Protein AF-A0A9P0LYR8-F1 (afdb_monomer_lite)

Secondary structure (DSSP, 8-state):
---HHHHHHHHHHHHTT-TT-HHHHHHHHHHHHHHHHHHHHHHHHHHHHHHHHHHHHHHHHHHHHTT-BGGGGGSS--TT-TT----GGGEEEEEE-TTS-EEEE-TTSBHHHHHTSTT---BTTB---EEEETT-HHHHHHHHHHH-

Foldseek 3Di:
DDCLVVLLVVLVVVCVVVVPPPVSVVSNVVSVVVVVVVVVVVVVVVVVVVVVVVVVVVVVVVLVVVQDALQVVLPDDDPVPPVSQSHLVQKWKWDAFPVRAIDIDRSRHTPVVVCPDPRQDADPVHGDMDMDGPPDPVVVVVVVVNVD

Radius of gyration: 30.28 Å; chains: 1; bounding box: 64×34×75 Å

Structure (mmCIF, N/CA/C/O backbone):
data_AF-A0A9P0LYR8-F1
#
_entry.id   AF-A0A9P0LYR8-F1
#
loop_
_atom_site.group_PDB
_atom_site.id
_atom_site.type_symbol
_atom_site.label_atom_id
_atom_site.label_alt_id
_atom_site.label_comp_id
_atom_site.label_asym_id
_atom_site.label_entity_id
_atom_site.label_seq_id
_atom_site.pdbx_PDB_ins_code
_atom_site.Cartn_x
_atom_site.Cartn_y
_atom_site.Cartn_z
_atom_site.occupancy
_atom_site.B_iso_or_equiv
_atom_site.auth_seq_id
_atom_site.auth_comp_id
_atom_site.auth_asym_id
_atom_site.auth_atom_id
_atom_site.pdbx_PDB_model_num
ATOM 1 N N . MET A 1 1 ? -14.635 -6.784 35.525 1.00 53.19 1 MET A N 1
ATOM 2 C CA . MET A 1 1 ? -15.690 -5.968 34.877 1.00 53.19 1 MET A CA 1
ATOM 3 C C . MET A 1 1 ? -16.536 -5.334 35.977 1.00 53.19 1 MET A C 1
ATOM 5 O O . MET A 1 1 ? -16.960 -6.064 36.866 1.00 53.19 1 MET A O 1
ATOM 9 N N . LYS A 1 2 ? -16.711 -4.006 36.004 1.00 70.62 2 LYS A N 1
ATOM 10 C CA . LYS A 1 2 ? -17.493 -3.344 37.065 1.0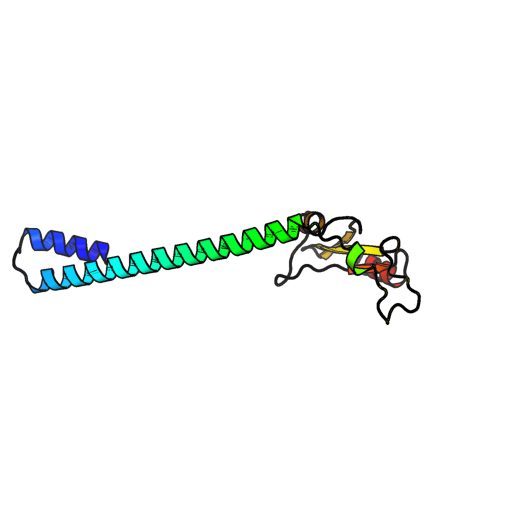0 70.62 2 LYS A CA 1
ATOM 11 C C . LYS A 1 2 ? -18.987 -3.437 36.721 1.00 70.62 2 LYS A C 1
ATOM 13 O O . LYS A 1 2 ? -19.383 -2.986 35.655 1.00 70.62 2 LYS A O 1
ATOM 18 N N . GLN A 1 3 ? -19.803 -4.052 37.579 1.00 79.69 3 GLN A N 1
ATOM 19 C CA . GLN A 1 3 ? -21.202 -4.409 37.274 1.00 79.69 3 GLN A CA 1
ATOM 20 C C . GLN A 1 3 ? -22.196 -3.467 37.969 1.00 79.69 3 GLN A C 1
ATOM 22 O O . GLN A 1 3 ? -23.014 -3.897 38.779 1.00 79.69 3 GLN A O 1
ATOM 27 N N . TYR A 1 4 ? -22.116 -2.169 37.662 1.00 85.94 4 TYR A N 1
ATOM 28 C CA . TYR A 1 4 ? -22.941 -1.145 38.316 1.00 85.94 4 TYR A CA 1
ATOM 29 C C . TYR A 1 4 ? -24.443 -1.353 38.103 1.00 85.94 4 TYR A C 1
ATOM 31 O O . TYR A 1 4 ? -25.207 -1.175 39.041 1.00 85.94 4 TYR A O 1
ATOM 39 N N . ASN A 1 5 ? -24.859 -1.839 36.931 1.00 84.62 5 ASN A N 1
ATOM 40 C CA . ASN A 1 5 ? -26.266 -2.154 36.661 1.00 84.62 5 ASN A CA 1
ATOM 41 C C . ASN A 1 5 ? -26.795 -3.288 37.548 1.00 84.62 5 ASN A C 1
ATOM 43 O O . ASN A 1 5 ? -27.924 -3.221 38.022 1.00 84.62 5 ASN A O 1
ATOM 47 N N . LYS A 1 6 ? -25.965 -4.300 37.838 1.00 87.56 6 LYS A N 1
ATOM 48 C CA . LYS A 1 6 ? -26.343 -5.365 38.778 1.00 87.56 6 LYS A CA 1
ATOM 49 C C . LYS A 1 6 ? -26.409 -4.844 40.211 1.00 87.56 6 LYS A C 1
ATOM 51 O O . LYS A 1 6 ? -27.326 -5.200 40.935 1.00 87.56 6 LYS A O 1
ATOM 56 N N . ALA A 1 7 ? -25.477 -3.975 40.607 1.00 87.19 7 ALA A N 1
ATOM 57 C CA . ALA A 1 7 ? -25.511 -3.335 41.922 1.00 87.19 7 ALA A CA 1
ATOM 58 C C . ALA A 1 7 ? -26.769 -2.468 42.107 1.00 87.19 7 ALA A C 1
ATOM 60 O O . ALA A 1 7 ? -27.397 -2.545 43.156 1.00 87.19 7 ALA A O 1
ATOM 61 N N . ILE A 1 8 ? -27.171 -1.708 41.082 1.00 87.69 8 ILE A N 1
ATOM 62 C CA . ILE A 1 8 ? -28.423 -0.934 41.077 1.00 87.69 8 ILE A CA 1
ATOM 63 C C . ILE A 1 8 ? -29.626 -1.872 41.211 1.00 87.69 8 ILE A C 1
ATOM 65 O O . ILE A 1 8 ? -30.440 -1.661 42.097 1.00 87.69 8 ILE A O 1
ATOM 69 N N . HIS A 1 9 ? -29.687 -2.947 40.420 1.00 89.81 9 HIS A N 1
ATOM 70 C CA . HIS A 1 9 ? -30.768 -3.934 40.504 1.00 89.81 9 HIS A CA 1
ATOM 71 C C . HIS A 1 9 ? -30.922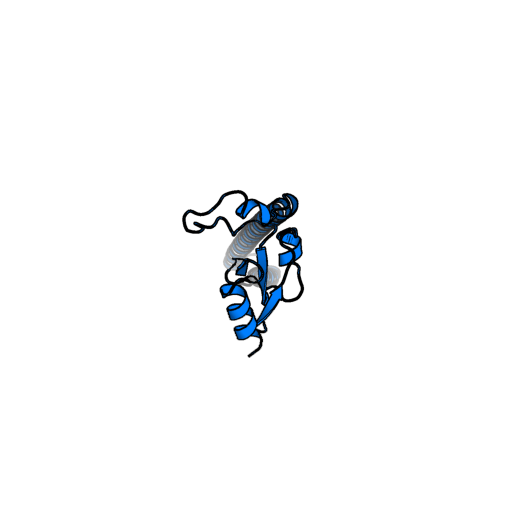 -4.517 41.917 1.00 89.81 9 HIS A C 1
ATOM 73 O O . HIS A 1 9 ? -32.024 -4.555 42.447 1.00 89.81 9 HIS A O 1
ATOM 79 N N . TYR A 1 10 ? -29.824 -4.928 42.562 1.00 89.06 10 TYR A N 1
ATOM 80 C CA . TYR A 1 10 ? -29.886 -5.434 43.937 1.00 89.06 10 TYR A CA 1
ATOM 81 C C . TYR A 1 10 ? -30.318 -4.364 44.946 1.00 89.06 10 TYR A C 1
ATOM 83 O O . TYR A 1 10 ? -31.070 -4.676 45.865 1.00 89.06 10 TYR A O 1
ATOM 91 N N . CYS A 1 11 ? -29.881 -3.110 44.778 1.00 87.38 11 CYS A N 1
ATOM 92 C CA . CYS A 1 11 ? -30.366 -2.014 45.620 1.00 87.38 11 CYS A CA 1
ATOM 93 C C . CYS A 1 11 ? -31.878 -1.834 45.466 1.00 87.38 11 CYS A C 1
ATOM 95 O O . CYS A 1 11 ? -32.562 -1.618 46.458 1.00 87.38 11 CYS A O 1
ATOM 97 N N . ASP A 1 12 ? -32.392 -1.955 44.244 1.00 88.12 12 ASP A N 1
ATOM 98 C CA . ASP A 1 12 ? -33.809 -1.772 43.932 1.00 88.12 12 ASP A CA 1
ATOM 99 C C . ASP A 1 12 ? -34.654 -2.866 44.592 1.00 88.12 12 ASP A C 1
ATOM 101 O O . ASP A 1 12 ? -35.619 -2.545 45.279 1.00 88.12 12 ASP A O 1
ATOM 105 N N . THR A 1 13 ? -34.215 -4.127 44.514 1.00 89.25 13 THR A N 1
ATOM 106 C CA . THR A 1 13 ? -34.865 -5.266 45.184 1.00 89.25 13 THR A CA 1
ATOM 107 C C . THR A 1 13 ? -34.886 -5.134 46.713 1.00 89.25 13 THR A C 1
ATOM 109 O O . THR A 1 13 ? -35.854 -5.521 47.363 1.00 89.25 13 THR A O 1
ATOM 112 N N . ILE A 1 14 ? -33.828 -4.596 47.330 1.00 86.25 14 ILE A N 1
ATOM 113 C CA . ILE A 1 14 ? -33.784 -4.437 48.795 1.00 86.25 14 ILE A CA 1
ATOM 114 C C . ILE A 1 14 ? -34.639 -3.239 49.240 1.00 86.25 14 ILE A C 1
ATOM 116 O O . ILE A 1 14 ? -35.359 -3.324 50.236 1.00 86.25 14 ILE A O 1
ATOM 120 N N . LEU A 1 15 ? -34.624 -2.145 48.473 1.00 85.56 15 LEU A N 1
ATOM 121 C CA . LEU A 1 15 ? -35.424 -0.945 48.741 1.00 85.56 15 LEU A CA 1
ATOM 122 C C . LEU A 1 15 ? -36.940 -1.175 48.586 1.00 85.56 15 LEU A C 1
ATOM 124 O O . LEU A 1 15 ? -37.719 -0.383 49.111 1.00 85.56 15 LEU A O 1
ATOM 128 N N . GLU A 1 16 ? -37.379 -2.247 47.916 1.00 86.00 16 GLU A N 1
ATOM 129 C CA . GLU A 1 16 ? -38.792 -2.663 47.893 1.00 86.00 16 GLU A CA 1
ATOM 130 C C . GLU A 1 16 ? -39.314 -3.036 49.291 1.00 86.00 16 GLU A C 1
ATOM 132 O O . GLU A 1 16 ? -40.470 -2.746 49.610 1.00 86.00 16 GLU A O 1
ATOM 137 N N . ASN A 1 17 ? -38.447 -3.613 50.133 1.00 84.19 17 ASN A N 1
ATOM 138 C CA . ASN A 1 17 ? -38.767 -4.050 51.493 1.00 84.19 17 ASN A CA 1
ATOM 139 C C . ASN A 1 17 ? -38.348 -3.015 52.556 1.00 84.19 17 ASN A C 1
ATOM 141 O O . ASN A 1 17 ? -39.075 -2.799 53.522 1.00 84.19 17 ASN A O 1
ATOM 145 N N . GLU A 1 18 ? -37.215 -2.329 52.361 1.00 82.94 18 GLU A N 1
ATOM 146 C CA . GLU A 1 18 ? -36.680 -1.310 53.279 1.00 82.94 18 GLU A CA 1
ATOM 147 C C . GLU A 1 18 ? -36.589 0.072 52.613 1.00 82.94 18 GLU A C 1
ATOM 149 O O . GLU A 1 18 ? -35.517 0.543 52.229 1.00 82.94 18 GLU A O 1
ATOM 154 N N . LYS A 1 19 ? -37.732 0.752 52.490 1.00 76.38 19 LYS A N 1
ATOM 155 C CA . LYS A 1 19 ? -37.856 1.991 51.697 1.00 76.38 19 LYS A CA 1
ATOM 156 C C . LYS A 1 19 ? -37.013 3.176 52.199 1.00 76.38 19 LYS A C 1
ATOM 158 O O . LYS A 1 19 ? -36.643 4.023 51.390 1.00 76.38 19 LYS A O 1
ATOM 163 N N . ASP A 1 20 ? -36.671 3.212 53.489 1.00 80.38 20 ASP A N 1
ATOM 164 C CA . ASP A 1 20 ? -35.976 4.341 54.137 1.00 80.38 20 ASP A CA 1
ATOM 165 C C . ASP A 1 20 ? -34.508 4.061 54.506 1.00 80.38 20 ASP A C 1
ATOM 167 O O . ASP A 1 20 ? -33.878 4.826 55.247 1.00 80.38 20 ASP A O 1
ATOM 171 N N . ASN A 1 21 ? -33.914 2.988 53.976 1.00 85.88 21 ASN A N 1
ATOM 172 C CA . ASN A 1 21 ? -32.507 2.689 54.224 1.00 85.88 21 ASN A CA 1
ATOM 173 C C . ASN A 1 21 ? -31.591 3.708 53.507 1.00 85.88 21 ASN A C 1
ATOM 175 O O . ASN A 1 21 ? -31.251 3.576 52.327 1.00 85.88 21 ASN A O 1
ATOM 179 N N . LYS A 1 22 ? -31.188 4.758 54.239 1.00 86.38 22 LYS A N 1
ATOM 180 C CA . LYS A 1 22 ? -30.377 5.883 53.731 1.00 86.38 22 LYS A CA 1
ATOM 181 C C . LYS A 1 22 ? -29.056 5.435 53.105 1.00 86.38 22 LYS A C 1
ATOM 183 O O . LYS A 1 22 ? -28.667 5.963 52.065 1.00 86.38 22 LYS A O 1
ATOM 188 N N . THR A 1 23 ? -28.407 4.433 53.692 1.00 86.94 23 THR A N 1
ATOM 189 C CA . THR A 1 23 ? -27.138 3.882 53.201 1.00 86.94 23 THR A CA 1
ATOM 190 C C . THR A 1 23 ? -27.307 3.238 51.823 1.00 86.94 23 THR A C 1
ATOM 192 O O . THR A 1 23 ? -26.507 3.479 50.917 1.00 86.94 23 THR A O 1
ATOM 195 N N . LEU A 1 24 ? -28.381 2.465 51.630 1.00 84.94 24 LEU A N 1
ATOM 196 C CA . LEU A 1 24 ? -28.724 1.854 50.341 1.00 84.94 24 LEU A CA 1
ATOM 197 C C . LEU A 1 24 ? -29.099 2.898 49.282 1.00 84.94 24 LEU A C 1
ATOM 199 O O . LEU A 1 24 ? -28.677 2.782 48.130 1.00 84.94 24 LEU A O 1
ATOM 203 N N . LEU A 1 25 ? -29.827 3.951 49.665 1.00 85.56 25 LEU A N 1
ATOM 204 C CA . LEU A 1 25 ? -30.172 5.059 48.767 1.00 85.56 25 LEU A CA 1
ATOM 205 C C . LEU A 1 25 ? -28.933 5.832 48.284 1.00 85.56 25 LEU A C 1
ATOM 207 O O . LEU A 1 25 ? -28.828 6.148 47.096 1.00 85.56 25 LEU A O 1
ATOM 211 N N . GLU A 1 26 ? -27.980 6.127 49.171 1.00 89.19 26 GLU A N 1
ATOM 212 C CA . GLU A 1 26 ? -26.712 6.774 48.806 1.00 89.19 26 GLU A CA 1
ATOM 213 C C . GLU A 1 26 ? -25.849 5.882 47.911 1.00 89.19 26 GLU A C 1
ATOM 215 O O . GLU A 1 26 ? -25.321 6.337 46.889 1.00 89.19 26 GLU A O 1
ATOM 220 N N . PHE A 1 27 ? -25.749 4.595 48.248 1.00 88.62 27 PHE A N 1
ATOM 221 C CA . PHE A 1 27 ? -24.997 3.631 47.454 1.00 88.62 27 PHE A CA 1
ATOM 222 C C . PHE A 1 27 ? -25.586 3.473 46.043 1.00 88.62 27 PHE A C 1
ATOM 224 O O . PHE A 1 27 ? -24.847 3.558 45.059 1.00 88.62 27 PHE A O 1
ATOM 231 N N . ARG A 1 28 ? -26.918 3.372 45.916 1.00 91.56 28 ARG A N 1
ATOM 232 C CA . ARG A 1 28 ? -27.627 3.342 44.624 1.00 91.56 28 ARG A CA 1
ATOM 233 C C . ARG A 1 28 ? -27.324 4.578 43.779 1.00 91.56 28 ARG A C 1
ATOM 235 O O . ARG A 1 28 ? -26.971 4.439 42.607 1.00 91.56 28 ARG A O 1
ATOM 242 N N . LYS A 1 29 ? -27.416 5.784 44.358 1.00 91.56 29 LYS A N 1
ATOM 243 C CA . LYS A 1 29 ? -27.099 7.047 43.660 1.00 91.56 29 LYS A CA 1
ATOM 244 C C . LYS A 1 29 ? -25.663 7.054 43.137 1.00 91.56 29 LYS A C 1
ATOM 246 O O . LYS A 1 29 ? -25.426 7.422 41.986 1.00 91.56 29 LYS A O 1
ATOM 251 N N . LYS A 1 30 ? -24.711 6.591 43.951 1.00 92.75 30 LYS A N 1
ATOM 252 C CA . LYS A 1 30 ? -23.299 6.479 43.564 1.00 92.75 30 LYS A CA 1
ATOM 253 C C . LYS A 1 30 ? -23.102 5.491 42.412 1.00 92.75 30 LYS A C 1
ATOM 255 O O . LYS A 1 30 ? -22.404 5.812 41.451 1.00 92.75 30 LYS A O 1
ATOM 260 N N . CYS A 1 31 ? -23.731 4.315 42.470 1.00 90.00 31 CYS A N 1
ATOM 261 C CA . CYS A 1 31 ? -23.684 3.331 41.387 1.00 90.00 31 CYS A CA 1
ATOM 262 C C . CYS A 1 31 ? -24.301 3.867 40.089 1.00 90.00 31 CYS A C 1
ATOM 264 O O . CYS A 1 31 ? -23.717 3.666 39.026 1.00 90.00 31 CYS A O 1
ATOM 266 N N . ALA A 1 32 ? -25.425 4.584 40.170 1.00 90.69 32 ALA A N 1
ATOM 267 C CA . ALA A 1 32 ? -26.081 5.197 39.016 1.00 90.69 32 ALA A CA 1
ATOM 268 C C . ALA A 1 32 ? -25.213 6.281 38.355 1.00 90.69 32 ALA A C 1
ATOM 270 O O . ALA A 1 32 ? -25.076 6.289 37.132 1.00 90.69 32 ALA A O 1
ATOM 271 N N . SER A 1 33 ? -24.573 7.150 39.149 1.00 92.00 33 SER A N 1
ATOM 272 C CA . SER A 1 33 ? -23.625 8.146 38.628 1.00 92.00 33 SER A CA 1
ATOM 273 C C . SER A 1 33 ? -22.455 7.477 37.907 1.00 92.00 33 SER A C 1
ATOM 275 O O . SER A 1 33 ? -22.179 7.798 36.757 1.00 92.00 33 SER A O 1
ATOM 277 N N . LEU A 1 34 ? -21.821 6.482 38.538 1.00 90.81 34 LEU A N 1
ATOM 278 C CA . LEU A 1 34 ? -20.680 5.768 37.956 1.00 90.81 34 LEU A CA 1
ATOM 279 C C . LEU A 1 34 ? -21.046 5.003 36.676 1.00 90.81 34 LEU A C 1
ATOM 281 O O . LEU A 1 34 ? -20.255 4.985 35.734 1.00 90.81 34 LEU A O 1
ATOM 285 N N . ALA A 1 35 ? -22.230 4.383 36.620 1.00 90.25 35 ALA A N 1
ATOM 286 C CA . ALA A 1 35 ? -22.725 3.719 35.414 1.00 90.25 35 ALA A CA 1
ATOM 287 C C . ALA A 1 35 ? -22.886 4.716 34.257 1.00 90.25 35 ALA A C 1
ATOM 289 O O . ALA A 1 35 ? -22.416 4.461 33.148 1.00 90.25 35 ALA A O 1
ATOM 290 N N . LYS A 1 36 ? -23.484 5.878 34.542 1.00 91.44 36 LYS A N 1
ATOM 291 C CA . LYS A 1 36 ? -23.688 6.956 33.571 1.00 91.44 36 LYS A CA 1
ATOM 292 C C . LYS A 1 36 ? -22.364 7.538 33.069 1.00 91.44 36 LYS A C 1
ATOM 294 O O . LYS A 1 36 ? -22.211 7.746 31.867 1.00 91.44 36 LYS A O 1
ATOM 299 N N . ASP A 1 37 ? -21.399 7.764 33.957 1.00 88.81 37 ASP A N 1
ATOM 300 C CA . ASP A 1 37 ? -20.080 8.296 33.594 1.00 88.81 37 ASP A CA 1
ATOM 301 C C . ASP A 1 37 ? -19.312 7.326 32.685 1.00 88.81 37 ASP A C 1
ATOM 303 O O . ASP A 1 37 ? -18.709 7.735 31.688 1.00 88.81 37 ASP A O 1
ATOM 307 N N . ILE A 1 38 ? -19.375 6.023 32.984 1.00 87.94 38 ILE A N 1
ATOM 308 C CA . ILE A 1 38 ? -18.761 4.977 32.158 1.00 87.94 38 ILE A CA 1
ATOM 309 C C . ILE A 1 38 ? -19.417 4.927 30.787 1.00 87.94 38 ILE A C 1
ATOM 311 O O . ILE A 1 38 ? -18.705 4.995 29.787 1.00 87.94 38 ILE A O 1
ATOM 315 N N . GLU A 1 39 ? -20.746 4.890 30.730 1.00 90.19 39 GLU A N 1
ATOM 316 C CA . GLU A 1 39 ? -21.483 4.861 29.470 1.00 90.19 39 GLU A CA 1
ATOM 317 C C . GLU A 1 39 ? -21.142 6.076 28.593 1.00 90.19 39 GLU A C 1
ATOM 319 O O . GLU A 1 39 ? -20.854 5.939 27.404 1.00 90.19 39 GLU A O 1
ATOM 324 N N . GLN A 1 40 ? -21.096 7.278 29.171 1.00 87.94 40 GLN A N 1
ATOM 325 C CA . GLN A 1 40 ? -20.689 8.479 28.441 1.00 87.94 40 GLN A CA 1
ATOM 326 C C . GLN A 1 40 ? -19.233 8.414 27.973 1.00 87.94 40 GLN A C 1
ATOM 328 O O . GLN A 1 40 ? -18.925 8.846 26.859 1.00 87.94 40 GLN A O 1
ATOM 333 N N . SER A 1 41 ? -18.331 7.873 28.796 1.00 91.44 41 SER A N 1
ATOM 334 C CA . SER A 1 41 ? -16.929 7.686 28.419 1.00 91.44 41 SER A CA 1
ATOM 335 C C . SER A 1 41 ? -16.778 6.691 27.262 1.00 91.44 41 SER A C 1
ATOM 337 O O . SER A 1 41 ? -16.002 6.940 26.342 1.00 91.44 41 SER A O 1
ATOM 339 N N . GLU A 1 42 ? -17.557 5.607 27.259 1.00 90.81 42 GLU A N 1
ATOM 340 C CA . GLU A 1 42 ? -17.567 4.594 26.205 1.00 90.81 42 GLU A CA 1
ATOM 341 C C . GLU A 1 42 ? -18.150 5.156 24.912 1.00 90.81 42 GLU A C 1
ATOM 343 O O . GLU A 1 42 ? -17.528 5.014 23.861 1.00 90.81 42 GLU A O 1
ATOM 348 N N . ARG A 1 43 ? -19.268 5.889 24.988 1.00 90.25 43 ARG A N 1
ATOM 349 C CA . ARG A 1 43 ? -19.851 6.598 23.839 1.00 90.25 43 ARG A CA 1
ATOM 350 C C . ARG A 1 43 ? -18.849 7.569 23.215 1.00 90.25 43 ARG A C 1
ATOM 352 O O . ARG A 1 43 ? -18.676 7.567 21.998 1.00 90.25 43 ARG A O 1
ATOM 359 N N . LYS A 1 44 ? -18.141 8.359 24.035 1.00 92.06 44 LYS A N 1
ATOM 360 C CA . LYS A 1 44 ? -17.073 9.257 23.560 1.00 92.06 44 LYS A CA 1
ATOM 361 C C . LYS A 1 44 ? -15.943 8.469 22.896 1.00 92.06 44 LYS A C 1
ATOM 363 O O . LYS A 1 44 ? -15.565 8.799 21.777 1.00 92.06 44 LYS A O 1
ATOM 368 N N . LYS A 1 45 ? -15.432 7.413 23.538 1.00 92.88 45 LYS A N 1
ATOM 369 C CA . LYS A 1 45 ? -14.370 6.559 22.974 1.00 92.88 45 LYS A CA 1
ATOM 370 C C . LYS A 1 45 ? -14.773 5.949 21.632 1.00 92.88 45 LYS A C 1
ATOM 372 O O . LYS A 1 45 ? -13.997 6.026 20.687 1.00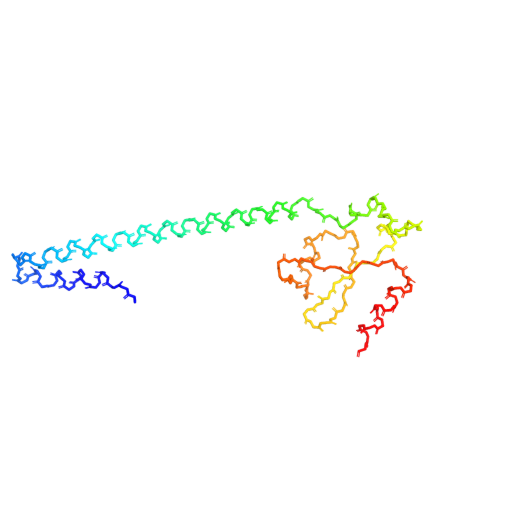 92.88 45 LYS A O 1
ATOM 377 N N . GLN A 1 46 ? -15.980 5.395 21.532 1.00 92.38 46 GLN A N 1
ATOM 378 C CA . GLN A 1 46 ? -16.505 4.819 20.292 1.00 92.38 46 GLN A CA 1
ATOM 379 C C . GLN A 1 46 ? -16.660 5.876 19.196 1.00 92.38 46 GLN A C 1
ATOM 381 O O . GLN A 1 46 ? -16.284 5.626 18.054 1.00 92.38 46 GLN A O 1
ATOM 386 N N . PHE A 1 47 ? -17.153 7.070 19.537 1.00 94.00 47 PHE A N 1
ATOM 387 C CA . PHE A 1 47 ? -17.248 8.180 18.592 1.00 94.00 47 PHE A CA 1
ATOM 388 C C . PHE A 1 47 ? -15.871 8.591 18.054 1.00 94.00 47 PHE A C 1
ATOM 390 O O . PHE A 1 47 ? -15.695 8.667 16.840 1.00 94.00 47 PHE A O 1
ATOM 397 N N . PHE A 1 48 ? -14.883 8.805 18.930 1.00 91.88 48 PHE A N 1
ATOM 398 C CA . PHE A 1 48 ? -13.525 9.163 18.511 1.00 91.88 48 PHE A CA 1
ATOM 399 C C . PHE A 1 48 ? -12.861 8.056 17.685 1.00 91.88 48 PHE A C 1
ATOM 401 O O . PHE A 1 48 ? -12.244 8.360 16.668 1.00 91.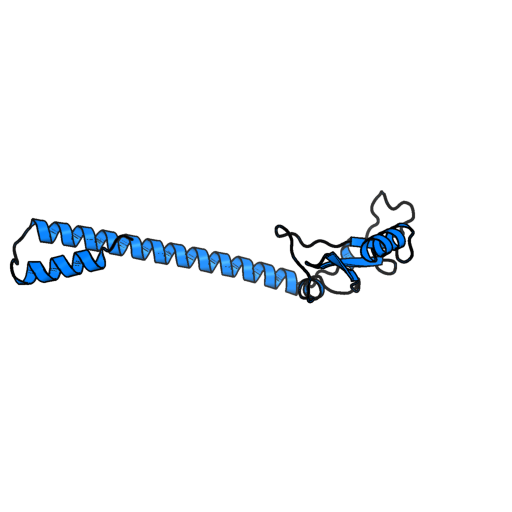88 48 PHE A O 1
ATOM 408 N N . ALA A 1 49 ? -13.028 6.786 18.066 1.00 93.12 49 ALA A N 1
ATOM 409 C CA . ALA A 1 49 ? -12.510 5.654 17.302 1.00 93.12 49 ALA A CA 1
ATOM 410 C C . ALA A 1 49 ? -13.139 5.578 15.902 1.00 93.12 49 ALA A C 1
ATOM 412 O O . ALA A 1 49 ? -12.420 5.462 14.915 1.00 93.12 49 ALA A O 1
ATOM 413 N N . LYS A 1 50 ? -14.467 5.725 15.796 1.00 92.94 50 LYS A N 1
ATOM 414 C CA . LYS A 1 50 ? -15.179 5.715 14.510 1.00 92.94 50 LYS A CA 1
ATOM 415 C C . LYS A 1 50 ? -14.812 6.914 13.636 1.00 92.94 50 LYS A C 1
ATOM 417 O O . LYS A 1 50 ? -14.667 6.759 12.429 1.00 92.94 50 LYS A O 1
ATOM 422 N N . LYS A 1 51 ? -14.647 8.099 14.233 1.00 92.19 51 LYS A N 1
ATOM 423 C CA . LYS A 1 51 ? -14.196 9.303 13.525 1.00 92.19 51 LYS A CA 1
ATOM 424 C C . LYS A 1 51 ? -12.785 9.115 12.966 1.00 92.19 51 LYS A C 1
ATOM 426 O O . LYS A 1 51 ? -12.586 9.359 11.783 1.00 92.19 51 LYS A O 1
ATOM 431 N N . LYS A 1 52 ? -11.852 8.622 13.786 1.00 85.81 52 LYS A N 1
ATOM 432 C CA . LYS A 1 52 ? -10.480 8.321 13.361 1.00 85.81 52 LYS A CA 1
ATOM 433 C C . LYS A 1 52 ? -10.457 7.284 12.234 1.00 85.81 52 LYS A C 1
ATOM 435 O O . LYS A 1 52 ? -9.814 7.517 11.221 1.00 85.81 52 LYS A O 1
ATOM 440 N N . GLN A 1 53 ? -11.223 6.199 12.371 1.00 84.44 53 GLN A N 1
ATOM 441 C CA . GLN A 1 53 ? -11.349 5.184 11.322 1.00 84.44 53 GLN A CA 1
ATOM 442 C C . GLN A 1 53 ? -11.869 5.787 10.010 1.00 84.44 53 GLN A C 1
ATOM 444 O O . GLN A 1 53 ? -11.324 5.525 8.948 1.00 84.44 53 GLN A O 1
ATOM 449 N N . MET A 1 54 ? -12.895 6.640 10.074 1.00 88.81 54 MET A N 1
ATOM 450 C CA . MET A 1 54 ? -13.452 7.292 8.887 1.00 88.81 54 MET A CA 1
ATOM 451 C C . MET A 1 54 ? -12.456 8.256 8.224 1.00 88.81 54 MET A C 1
ATOM 453 O O . MET A 1 54 ? -12.431 8.361 7.000 1.00 88.81 54 MET A O 1
ATOM 457 N N . GLU A 1 55 ? -11.651 8.974 9.010 1.00 85.00 55 GLU A N 1
ATOM 458 C CA . GLU A 1 55 ? -10.573 9.832 8.503 1.00 85.00 55 GLU A CA 1
ATOM 459 C C . GLU A 1 55 ? -9.485 9.006 7.799 1.00 85.00 55 GLU A C 1
ATOM 461 O O . GLU A 1 55 ? -9.084 9.361 6.690 1.00 85.00 55 GLU A O 1
ATOM 466 N N . GLU A 1 56 ? -9.069 7.882 8.391 1.00 74.81 56 GLU A N 1
ATOM 467 C CA . GLU A 1 56 ? -8.122 6.934 7.789 1.00 74.81 56 GLU A CA 1
ATOM 468 C C . GLU A 1 56 ? -8.672 6.345 6.482 1.00 74.81 56 GLU A C 1
ATOM 470 O O . GLU A 1 56 ? -8.007 6.411 5.446 1.00 74.81 56 GLU A O 1
ATOM 475 N N . ASP A 1 57 ? -9.913 5.855 6.487 1.00 76.62 57 ASP A N 1
ATOM 476 C CA . ASP A 1 57 ? -10.565 5.285 5.305 1.00 76.62 57 ASP A CA 1
ATOM 477 C C . ASP A 1 57 ? -10.716 6.326 4.185 1.00 76.62 57 ASP A C 1
ATOM 479 O O . ASP A 1 57 ? -10.493 6.023 3.010 1.00 76.62 57 ASP A O 1
ATOM 483 N N . ASN A 1 58 ? -11.064 7.570 4.531 1.00 87.31 58 ASN A N 1
ATOM 484 C CA . ASN A 1 58 ? -11.164 8.665 3.567 1.00 87.31 58 ASN A CA 1
ATOM 485 C C . ASN A 1 58 ? -9.802 9.024 2.971 1.00 87.31 58 ASN A C 1
ATOM 487 O O . ASN A 1 58 ? -9.711 9.223 1.758 1.00 87.31 58 ASN A O 1
ATOM 491 N N . LEU A 1 59 ? -8.750 9.081 3.792 1.00 76.94 59 LEU A N 1
ATOM 492 C CA . LEU A 1 59 ? -7.390 9.337 3.325 1.00 76.94 59 LEU A CA 1
ATOM 493 C C . LEU A 1 59 ? -6.933 8.238 2.364 1.00 76.94 59 LEU A C 1
ATOM 495 O O . LEU A 1 59 ? -6.471 8.538 1.265 1.00 76.94 59 LEU A O 1
ATOM 499 N N . VAL A 1 60 ? -7.118 6.970 2.741 1.00 73.06 60 VAL A N 1
ATOM 500 C CA . VAL A 1 60 ? -6.795 5.821 1.888 1.00 73.06 60 VAL A CA 1
ATOM 501 C C . VAL A 1 60 ? -7.586 5.899 0.585 1.00 73.06 60 VAL A C 1
ATOM 503 O O . VAL A 1 60 ? -7.008 5.809 -0.495 1.00 73.06 60 VAL A O 1
ATOM 506 N N . LYS A 1 61 ? -8.897 6.140 0.649 1.00 76.31 61 LYS A N 1
ATOM 507 C CA . LYS A 1 61 ? -9.748 6.268 -0.540 1.00 76.31 61 LYS A CA 1
ATOM 508 C C . LYS A 1 61 ? -9.274 7.380 -1.473 1.00 76.31 61 LYS A C 1
ATOM 510 O O . LYS A 1 61 ? -9.255 7.173 -2.685 1.00 76.31 61 LYS A O 1
ATOM 515 N N . GLU A 1 62 ? -8.888 8.530 -0.933 1.00 81.06 62 GLU A N 1
ATOM 516 C CA . GLU A 1 62 ? -8.403 9.668 -1.711 1.00 81.06 62 GLU A CA 1
ATOM 517 C C . GLU A 1 62 ? -7.024 9.389 -2.328 1.00 81.06 62 GLU A C 1
ATOM 519 O O . GLU A 1 62 ? -6.831 9.636 -3.518 1.00 81.06 62 GLU A O 1
ATOM 524 N N . ILE A 1 63 ? -6.095 8.784 -1.577 1.00 71.31 63 ILE A N 1
ATOM 525 C CA . ILE A 1 63 ? -4.789 8.347 -2.099 1.00 71.31 63 ILE A CA 1
ATOM 526 C C . ILE A 1 63 ? -4.982 7.374 -3.267 1.00 71.31 63 ILE A C 1
ATOM 528 O O . ILE A 1 63 ? -4.376 7.522 -4.327 1.00 71.31 63 ILE A O 1
ATOM 532 N N . LEU A 1 64 ? -5.880 6.402 -3.105 1.00 66.94 64 LEU A N 1
ATOM 533 C CA . LEU A 1 64 ? -6.193 5.424 -4.143 1.00 66.94 64 LEU A CA 1
ATOM 534 C C . LEU A 1 64 ? -6.919 6.052 -5.345 1.00 66.94 64 LEU A C 1
ATOM 536 O O . LEU A 1 64 ? -6.733 5.590 -6.469 1.00 66.94 64 LEU A O 1
ATOM 540 N N . LYS A 1 65 ? -7.742 7.087 -5.130 1.00 75.31 65 LYS A N 1
ATOM 541 C CA . LYS A 1 65 ? -8.455 7.824 -6.187 1.00 75.31 65 LYS A CA 1
ATOM 542 C C . LYS A 1 65 ? -7.507 8.659 -7.045 1.00 75.31 65 LYS A C 1
ATOM 544 O O . LYS A 1 65 ? -7.715 8.742 -8.251 1.00 75.31 65 LYS A O 1
ATOM 549 N N . ARG A 1 66 ? -6.473 9.250 -6.442 1.00 74.81 66 ARG A N 1
ATOM 550 C CA . ARG A 1 66 ? -5.467 10.066 -7.143 1.00 74.81 66 ARG A CA 1
ATOM 551 C C . ARG A 1 66 ? -4.620 9.272 -8.135 1.00 74.81 66 ARG A C 1
ATOM 553 O O . ARG A 1 66 ? -3.988 9.878 -8.988 1.00 74.81 66 ARG A O 1
ATOM 560 N N . GLY A 1 67 ? -4.645 7.937 -8.066 1.00 67.38 67 GLY A N 1
ATOM 561 C CA . GLY A 1 67 ? -4.072 7.088 -9.107 1.00 67.38 67 GLY A CA 1
ATOM 562 C C . GLY A 1 67 ? -2.559 7.237 -9.230 1.00 67.38 67 GLY A C 1
ATOM 563 O O . GLY A 1 67 ? -2.056 7.340 -10.343 1.00 67.38 67 GLY A O 1
ATOM 564 N N . TYR A 1 68 ? -1.840 7.252 -8.101 1.00 76.25 68 TYR A N 1
ATOM 565 C CA . TYR A 1 68 ? -0.377 7.294 -8.099 1.00 76.25 68 TYR A CA 1
ATOM 566 C C . TYR A 1 68 ? 0.188 6.135 -8.930 1.00 76.25 68 TYR A C 1
ATOM 568 O O . TYR A 1 68 ? -0.034 4.957 -8.617 1.00 76.25 68 TYR A O 1
ATOM 576 N N . LYS A 1 69 ? 0.884 6.494 -10.007 1.00 75.62 69 LYS A N 1
ATOM 577 C CA . LYS A 1 69 ? 1.614 5.578 -10.882 1.00 75.62 69 LYS A CA 1
ATOM 578 C C . LYS A 1 69 ? 3.081 5.563 -10.478 1.00 75.62 69 LYS A C 1
ATOM 580 O O . LYS A 1 69 ? 3.619 6.593 -10.079 1.00 75.62 69 LYS A O 1
ATOM 585 N N . LEU A 1 70 ? 3.719 4.406 -10.614 1.00 73.31 70 LEU A N 1
ATOM 586 C CA . LEU A 1 70 ? 5.149 4.258 -10.336 1.00 73.31 70 LEU A CA 1
ATOM 587 C C . LEU A 1 70 ? 6.017 5.036 -11.330 1.00 73.31 70 LEU A C 1
ATOM 589 O O . LEU A 1 70 ? 7.064 5.539 -10.945 1.00 73.31 70 LEU A O 1
ATOM 593 N N . GLU A 1 71 ? 5.552 5.187 -12.571 1.00 77.50 71 GLU A N 1
ATOM 594 C CA . GLU A 1 71 ? 6.211 5.969 -13.624 1.00 77.50 71 GLU A CA 1
ATOM 595 C C . GLU A 1 71 ? 6.617 7.384 -13.178 1.00 77.50 71 GLU A C 1
ATOM 597 O O . GLU A 1 71 ? 7.728 7.807 -13.480 1.00 77.50 71 GLU A O 1
ATOM 602 N N . GLY A 1 72 ? 5.786 8.071 -12.383 1.00 77.38 72 GLY A N 1
ATOM 603 C CA . GLY A 1 72 ? 6.073 9.436 -11.918 1.00 77.38 72 GLY A CA 1
ATOM 604 C C . GLY A 1 72 ? 7.334 9.557 -11.049 1.00 77.38 72 GLY A C 1
ATOM 605 O O . GLY A 1 72 ? 7.910 10.634 -10.944 1.00 77.38 72 GLY A O 1
ATOM 606 N N . VAL A 1 73 ? 7.799 8.459 -10.438 1.00 80.69 73 VAL A N 1
ATOM 607 C CA . VAL A 1 73 ? 9.057 8.429 -9.665 1.00 80.69 73 VAL A CA 1
ATOM 608 C C . VAL A 1 73 ? 10.284 8.508 -10.583 1.00 80.69 73 VAL A C 1
ATOM 610 O O . VAL A 1 73 ? 11.354 8.911 -10.139 1.00 80.69 73 VAL A O 1
ATOM 613 N N . PHE A 1 74 ? 10.125 8.148 -11.857 1.00 83.12 74 PHE A N 1
ATOM 614 C CA . PHE A 1 74 ? 11.194 8.022 -12.849 1.00 83.12 74 PHE A CA 1
ATOM 615 C C . PHE A 1 74 ? 11.153 9.124 -13.917 1.00 83.12 74 PHE A C 1
ATOM 617 O O . PHE A 1 74 ? 11.776 8.989 -14.967 1.00 83.12 74 PHE A O 1
ATOM 624 N N . GLU A 1 75 ? 10.415 10.213 -13.672 1.00 80.94 75 GLU A N 1
ATOM 625 C CA . GLU A 1 75 ? 10.422 11.399 -14.543 1.00 80.94 75 GLU A CA 1
ATOM 626 C C . GLU A 1 75 ? 11.761 12.150 -14.485 1.00 80.94 75 GLU A C 1
ATOM 628 O O . GLU A 1 75 ? 12.163 12.794 -15.455 1.00 80.94 75 GLU A O 1
ATOM 633 N N . THR A 1 76 ? 12.467 12.054 -13.356 1.00 84.56 76 THR A N 1
ATOM 634 C CA . THR A 1 76 ? 13.798 12.629 -13.148 1.00 84.56 76 THR A CA 1
ATOM 635 C C . THR A 1 76 ? 14.825 11.529 -12.908 1.00 84.56 76 THR A C 1
ATOM 637 O O . THR A 1 76 ? 14.511 10.453 -12.397 1.00 84.56 76 THR A O 1
ATOM 640 N N . TYR A 1 77 ? 16.077 11.808 -13.268 1.00 83.56 77 TYR A N 1
ATOM 641 C CA . TYR A 1 77 ? 17.175 10.873 -13.048 1.00 83.56 77 TYR A CA 1
ATOM 642 C C . TYR A 1 77 ? 17.796 11.109 -11.674 1.00 83.56 77 TYR A C 1
ATOM 644 O O . TYR A 1 77 ? 18.108 12.255 -11.334 1.00 83.56 77 TYR A O 1
ATOM 652 N N . PRO A 1 78 ? 18.002 10.053 -10.877 1.00 84.06 78 PRO A N 1
ATOM 653 C CA . PRO A 1 78 ? 18.796 10.173 -9.670 1.00 84.06 78 PRO A CA 1
ATOM 654 C C . PRO A 1 78 ? 20.277 10.365 -10.026 1.00 84.06 78 PRO A C 1
ATOM 656 O O . PRO A 1 78 ? 20.759 9.811 -11.008 1.00 84.06 78 PRO A O 1
ATOM 659 N N . GLU A 1 79 ? 21.024 11.096 -9.193 1.00 88.25 79 GLU A N 1
ATOM 660 C CA . GLU A 1 79 ? 22.442 11.424 -9.448 1.00 88.25 79 GLU A CA 1
ATOM 661 C C . GLU A 1 79 ? 23.342 10.190 -9.625 1.00 88.25 79 GLU A C 1
ATOM 663 O O . GLU A 1 79 ? 24.365 10.257 -10.299 1.00 88.25 79 GLU A O 1
ATOM 668 N N . TRP A 1 80 ? 22.960 9.052 -9.039 1.00 90.12 80 TRP A N 1
ATOM 669 C CA . TRP A 1 80 ? 23.696 7.793 -9.158 1.00 90.12 80 TRP A CA 1
ATOM 670 C C . TRP A 1 80 ? 23.447 7.053 -10.484 1.00 90.12 80 TRP A C 1
ATOM 672 O O . TRP A 1 80 ? 24.180 6.116 -10.802 1.00 90.12 80 TRP A O 1
ATOM 682 N N . ASP A 1 81 ? 22.429 7.432 -11.263 1.00 89.69 81 ASP A N 1
ATOM 683 C CA . ASP A 1 81 ? 22.122 6.830 -12.564 1.00 89.69 81 ASP A CA 1
ATOM 684 C C . ASP A 1 81 ? 22.862 7.567 -13.686 1.00 89.69 81 ASP A C 1
ATOM 686 O O . ASP A 1 81 ? 22.256 8.180 -14.557 1.00 89.69 81 ASP A O 1
ATOM 690 N N . GLU A 1 82 ? 24.195 7.492 -13.694 1.00 88.44 82 GLU A N 1
ATOM 691 C CA . GLU A 1 82 ? 25.049 8.177 -14.685 1.00 88.44 82 GLU A CA 1
ATOM 692 C C . GLU A 1 82 ? 24.677 7.860 -16.145 1.00 88.44 82 GLU A C 1
ATOM 694 O O . GLU A 1 82 ? 24.926 8.645 -17.059 1.00 88.44 82 GLU A O 1
ATOM 699 N N . LYS A 1 83 ? 24.094 6.677 -16.376 1.00 89.94 83 LYS A N 1
ATOM 700 C CA . LYS A 1 83 ? 23.701 6.189 -17.702 1.00 89.94 83 LYS A CA 1
ATOM 701 C C . LYS A 1 83 ? 22.240 6.491 -18.042 1.00 89.94 83 LYS A C 1
ATOM 703 O O . LYS A 1 83 ? 21.803 6.117 -19.132 1.00 89.94 83 LYS A O 1
ATOM 708 N N . HIS A 1 84 ? 21.499 7.136 -17.138 1.00 89.81 84 HIS A N 1
ATOM 709 C CA . HIS A 1 84 ? 20.089 7.499 -17.296 1.00 89.81 84 HIS A CA 1
ATOM 710 C C . HIS A 1 84 ? 19.216 6.312 -17.752 1.00 89.81 84 HIS A C 1
ATOM 712 O O . HIS A 1 84 ? 18.380 6.437 -18.654 1.00 89.81 84 HIS A O 1
ATOM 718 N N . GLN A 1 85 ? 19.463 5.127 -17.185 1.00 90.25 85 GLN A N 1
ATOM 719 C CA . GLN A 1 85 ? 18.808 3.876 -17.576 1.00 90.25 85 GLN A CA 1
ATOM 720 C C . GLN A 1 85 ? 17.485 3.636 -16.842 1.00 90.25 85 GLN A C 1
ATOM 722 O O . GLN A 1 85 ? 16.674 2.840 -17.328 1.00 90.25 85 GLN A O 1
ATOM 727 N N . TYR A 1 86 ? 17.246 4.316 -15.716 1.00 90.00 86 TYR A N 1
ATOM 728 C CA . TYR A 1 86 ? 16.027 4.202 -14.915 1.00 90.00 86 TYR A CA 1
ATOM 729 C C . TYR A 1 86 ? 14.886 5.051 -15.489 1.00 90.00 86 TYR A C 1
ATOM 731 O O . TYR A 1 86 ? 14.386 5.975 -14.860 1.00 90.00 86 TYR A O 1
ATOM 739 N N . LYS A 1 87 ? 14.456 4.698 -16.703 1.00 88.56 87 LYS A N 1
ATOM 740 C CA . LYS A 1 87 ? 13.266 5.246 -17.370 1.00 88.56 87 LYS A CA 1
ATOM 741 C C . LYS A 1 87 ? 12.130 4.244 -17.286 1.00 88.56 87 LYS A C 1
ATOM 743 O O . LYS A 1 87 ? 12.372 3.065 -17.523 1.00 88.56 87 LYS A O 1
ATOM 748 N N . ALA A 1 88 ? 10.899 4.690 -17.042 1.00 87.00 88 ALA A N 1
ATOM 749 C CA . ALA A 1 88 ? 9.745 3.799 -16.869 1.00 87.00 88 ALA A CA 1
ATOM 750 C C . ALA A 1 88 ? 9.615 2.726 -17.973 1.00 87.00 88 ALA A C 1
ATOM 752 O O . ALA A 1 88 ? 9.415 1.552 -17.671 1.00 87.00 88 ALA A O 1
ATOM 753 N N . GLU A 1 89 ? 9.848 3.090 -19.236 1.00 87.88 89 GLU A N 1
ATOM 754 C CA . GLU A 1 89 ? 9.844 2.178 -20.393 1.00 87.88 89 GLU A CA 1
ATOM 755 C C . GLU A 1 89 ? 10.849 1.014 -20.296 1.00 87.88 89 GLU A C 1
ATOM 757 O O . GLU A 1 89 ? 10.618 -0.064 -20.847 1.00 87.88 89 GLU A O 1
ATOM 762 N N . ASN A 1 90 ? 11.949 1.201 -19.568 1.00 91.12 90 ASN A N 1
ATOM 763 C CA . ASN A 1 90 ? 13.070 0.271 -19.446 1.00 91.12 90 ASN A CA 1
ATOM 764 C C . ASN A 1 90 ? 13.125 -0.440 -18.082 1.00 91.12 90 ASN A C 1
ATOM 766 O O . ASN A 1 90 ? 14.093 -1.137 -17.776 1.00 91.12 90 ASN A O 1
ATOM 770 N N . LEU A 1 91 ? 12.108 -0.258 -17.241 1.00 92.25 91 LEU A N 1
ATOM 771 C CA . LEU A 1 91 ? 12.073 -0.824 -15.899 1.00 92.25 91 LEU A CA 1
ATOM 772 C C . LEU A 1 91 ? 11.152 -2.037 -15.817 1.00 92.25 91 LEU A C 1
ATOM 774 O O . LEU A 1 91 ? 10.114 -2.120 -16.478 1.00 92.25 91 LEU A O 1
ATOM 778 N N . ASN A 1 92 ? 11.535 -2.960 -14.946 1.00 94.69 92 ASN A N 1
ATOM 779 C CA . ASN A 1 92 ? 10.670 -3.993 -14.414 1.00 94.69 92 ASN A CA 1
ATOM 780 C C . ASN A 1 92 ? 10.472 -3.738 -12.919 1.00 94.69 92 ASN A C 1
ATOM 782 O O . ASN A 1 92 ? 11.404 -3.377 -12.193 1.00 94.69 92 ASN A O 1
ATOM 786 N N . VAL A 1 93 ? 9.234 -3.919 -12.467 1.00 93.88 93 VAL A N 1
ATOM 787 C CA . VAL A 1 93 ? 8.841 -3.762 -11.068 1.00 93.88 93 VAL A CA 1
ATOM 788 C C . VAL A 1 93 ? 8.472 -5.129 -10.523 1.00 93.88 93 VAL A C 1
ATOM 790 O O . VAL A 1 93 ? 7.746 -5.884 -11.168 1.00 93.88 93 VAL A O 1
ATOM 793 N N . TYR A 1 94 ? 8.950 -5.431 -9.324 1.00 95.38 94 TYR A N 1
ATOM 794 C CA . TYR A 1 94 ? 8.697 -6.686 -8.639 1.00 95.38 94 TYR A CA 1
ATOM 795 C C . TYR A 1 94 ? 8.232 -6.450 -7.207 1.00 95.38 94 TYR A C 1
ATOM 797 O O . TYR A 1 94 ? 8.595 -5.460 -6.569 1.00 95.38 94 TYR A O 1
ATOM 805 N N . PHE A 1 95 ? 7.486 -7.405 -6.663 1.00 95.00 95 PHE A N 1
ATOM 806 C CA . PHE A 1 95 ? 7.246 -7.509 -5.227 1.00 95.00 95 PHE A CA 1
ATOM 807 C C . PHE A 1 95 ? 7.449 -8.942 -4.745 1.00 95.00 95 PHE A C 1
ATOM 809 O O . PHE A 1 95 ? 7.308 -9.906 -5.500 1.00 95.00 95 PHE A O 1
ATOM 816 N N . GLU A 1 96 ? 7.773 -9.078 -3.463 1.00 94.31 96 GLU A N 1
ATOM 817 C CA . GLU A 1 96 ? 7.896 -10.375 -2.812 1.00 94.31 96 GLU A CA 1
ATOM 818 C C . GLU A 1 96 ? 6.590 -10.740 -2.097 1.00 94.31 96 GLU A C 1
ATOM 820 O O . GLU A 1 96 ? 6.059 -9.976 -1.288 1.00 94.31 96 GLU A O 1
ATOM 825 N N . THR A 1 97 ? 6.084 -11.940 -2.364 1.00 93.50 97 THR A N 1
ATOM 826 C CA . THR A 1 97 ? 4.918 -12.487 -1.661 1.00 93.50 97 THR A CA 1
ATOM 827 C C . THR A 1 97 ? 5.270 -13.002 -0.262 1.00 93.50 97 THR A C 1
ATOM 829 O O . THR A 1 97 ? 6.422 -13.292 0.054 1.00 93.50 97 THR A O 1
ATOM 832 N N . ALA A 1 98 ? 4.256 -13.264 0.571 1.00 89.31 98 ALA A N 1
ATOM 833 C CA . ALA A 1 98 ? 4.442 -13.922 1.875 1.00 89.31 98 ALA A CA 1
ATOM 834 C C . ALA A 1 98 ? 5.247 -15.239 1.808 1.00 89.31 98 ALA A C 1
ATOM 836 O O . ALA A 1 98 ? 5.902 -15.615 2.776 1.00 89.31 98 ALA A O 1
ATOM 837 N N . LYS A 1 99 ? 5.186 -15.940 0.667 1.00 91.12 99 LYS A N 1
ATOM 838 C CA . LYS A 1 99 ? 5.853 -17.226 0.423 1.00 91.12 99 LYS A CA 1
ATOM 839 C C . LYS A 1 99 ? 7.244 -17.073 -0.203 1.00 91.12 99 LYS A C 1
ATOM 841 O O . LYS A 1 99 ? 7.735 -18.038 -0.777 1.00 91.12 99 LYS A O 1
ATOM 846 N N . LYS A 1 100 ? 7.843 -15.877 -0.145 1.00 90.44 100 LYS A N 1
ATOM 847 C CA . LYS A 1 100 ? 9.128 -15.551 -0.784 1.00 90.44 100 LYS A CA 1
ATOM 848 C C . LYS A 1 100 ? 9.161 -15.842 -2.289 1.00 90.44 100 LYS A C 1
ATOM 850 O O . LYS A 1 100 ? 10.194 -16.192 -2.835 1.00 90.44 100 LYS A O 1
ATOM 855 N N . LYS A 1 101 ? 8.019 -15.710 -2.969 1.00 93.06 101 LYS A N 1
ATOM 856 C CA . LYS A 1 101 ? 7.972 -15.734 -4.438 1.00 93.06 101 LYS A CA 1
ATOM 857 C C . LYS A 1 101 ? 8.024 -14.318 -4.974 1.00 93.06 101 LYS A C 1
ATOM 859 O O . LYS A 1 101 ? 7.261 -13.479 -4.486 1.00 93.06 101 LYS A O 1
ATOM 864 N N . LEU A 1 102 ? 8.868 -14.099 -5.974 1.00 95.12 102 LEU A N 1
ATOM 865 C CA . LEU A 1 102 ? 8.951 -12.847 -6.708 1.00 95.12 102 LEU A CA 1
ATOM 866 C C . LEU A 1 102 ? 7.842 -12.790 -7.763 1.00 95.12 102 LEU A C 1
ATOM 868 O O . LEU A 1 102 ? 7.633 -13.749 -8.505 1.00 95.12 102 LEU A O 1
ATOM 872 N N . VAL A 1 103 ? 7.118 -11.676 -7.816 1.00 95.12 103 VAL A N 1
ATOM 873 C CA . VAL A 1 103 ? 6.064 -11.436 -8.807 1.00 95.12 103 VAL A CA 1
ATOM 874 C C . VAL A 1 103 ? 6.379 -10.141 -9.536 1.00 95.12 103 VAL A C 1
ATOM 876 O O . VAL A 1 103 ? 6.530 -9.099 -8.901 1.00 95.12 103 VAL A O 1
ATOM 879 N N . GLN A 1 104 ? 6.480 -10.217 -10.862 1.00 95.06 104 GLN A N 1
ATOM 880 C CA . GLN A 1 104 ? 6.646 -9.053 -11.729 1.00 95.06 104 GLN A CA 1
ATOM 881 C C . GLN A 1 104 ? 5.302 -8.353 -11.953 1.00 95.06 104 GLN A C 1
ATOM 883 O O . GLN A 1 104 ? 4.267 -9.006 -12.099 1.00 95.06 104 GLN A O 1
ATOM 888 N N . THR A 1 105 ? 5.320 -7.025 -12.013 1.00 91.06 105 THR A N 1
ATOM 889 C CA . THR A 1 105 ? 4.149 -6.185 -12.283 1.00 91.06 105 THR A CA 1
ATOM 890 C C . THR A 1 105 ? 4.432 -5.193 -13.401 1.00 91.06 105 THR A C 1
ATOM 892 O O . THR A 1 105 ? 5.579 -4.828 -13.652 1.00 91.06 105 THR A O 1
ATOM 895 N N . ASP A 1 106 ? 3.372 -4.713 -14.045 1.00 85.69 106 ASP A N 1
ATOM 896 C CA . ASP A 1 106 ? 3.465 -3.649 -15.045 1.00 85.69 106 ASP A CA 1
ATOM 897 C C . ASP A 1 106 ? 3.768 -2.298 -14.371 1.00 85.69 106 ASP A C 1
ATOM 899 O O . ASP A 1 106 ? 3.077 -1.897 -13.432 1.00 85.69 106 ASP A O 1
ATOM 903 N N . VAL A 1 107 ? 4.785 -1.589 -14.869 1.00 85.38 107 VAL A N 1
ATOM 904 C CA . VAL A 1 107 ? 5.195 -0.246 -14.416 1.00 85.38 107 VAL A CA 1
ATOM 905 C C . VAL A 1 107 ? 4.085 0.800 -14.585 1.00 85.38 107 VAL A C 1
ATOM 907 O O . VAL A 1 107 ? 4.016 1.765 -13.823 1.00 85.38 107 VAL A O 1
ATOM 910 N N . ASN A 1 108 ? 3.172 0.576 -15.535 1.00 83.31 108 ASN A N 1
ATOM 911 C CA . ASN A 1 108 ? 2.026 1.446 -15.795 1.00 83.31 108 ASN A CA 1
ATOM 912 C C . ASN A 1 108 ? 0.859 1.205 -14.825 1.00 83.31 108 ASN A C 1
ATOM 914 O O . ASN A 1 108 ? -0.092 1.994 -14.790 1.00 83.31 108 ASN A O 1
ATOM 918 N N . SER A 1 109 ? 0.908 0.123 -14.037 1.00 84.00 109 SER A N 1
ATOM 919 C CA . SER A 1 109 ? -0.116 -0.162 -13.035 1.00 84.00 109 SER A CA 1
ATOM 920 C C . SER A 1 109 ? -0.096 0.885 -11.925 1.00 84.00 109 SER A C 1
ATOM 922 O O . SER A 1 109 ? 0.947 1.325 -11.442 1.00 84.00 109 SER A O 1
ATOM 924 N N . THR A 1 110 ? -1.285 1.266 -11.472 1.00 85.19 110 THR A N 1
ATOM 925 C CA . THR A 1 110 ? -1.437 2.115 -10.288 1.00 85.19 110 THR A CA 1
ATOM 926 C C . THR A 1 110 ? -1.034 1.356 -9.029 1.00 85.19 110 THR A C 1
ATOM 928 O O . THR A 1 110 ? -1.222 0.138 -8.936 1.00 85.19 110 THR A O 1
ATOM 931 N N . LEU A 1 111 ? -0.594 2.087 -8.001 1.00 84.50 111 LEU A N 1
ATOM 932 C CA . LEU A 1 111 ? -0.307 1.492 -6.693 1.00 84.50 111 LEU A CA 1
ATOM 933 C C . LEU A 1 111 ? -1.505 0.676 -6.177 1.00 84.50 111 LEU A C 1
ATOM 935 O O . LEU A 1 111 ? -1.337 -0.434 -5.690 1.00 84.50 111 LEU A O 1
ATOM 939 N N . LYS A 1 112 ? -2.734 1.182 -6.357 1.00 83.88 112 LYS A N 1
ATOM 940 C CA . LYS A 1 112 ? -3.974 0.487 -5.969 1.00 83.88 112 LYS A CA 1
ATOM 941 C C . LYS A 1 112 ? -4.090 -0.902 -6.594 1.00 83.88 112 LYS A C 1
ATOM 943 O O . LYS A 1 112 ? -4.513 -1.836 -5.919 1.00 83.88 112 LYS A O 1
ATOM 948 N N . GLN A 1 113 ? -3.798 -1.017 -7.888 1.00 87.12 113 GLN A N 1
ATOM 949 C CA . GLN A 1 113 ? -3.897 -2.290 -8.597 1.00 87.12 113 GLN A CA 1
ATOM 950 C C . GLN A 1 113 ? -2.874 -3.276 -8.044 1.00 87.12 113 GLN A C 1
ATOM 952 O O . GLN A 1 113 ? -3.250 -4.396 -7.720 1.00 87.12 113 GLN A O 1
ATOM 957 N N . ILE A 1 114 ? -1.629 -2.830 -7.854 1.00 89.31 114 ILE A N 1
ATOM 958 C CA . ILE A 1 114 ? -0.545 -3.687 -7.370 1.00 89.31 114 ILE A CA 1
ATOM 959 C C . ILE A 1 114 ? -0.780 -4.125 -5.918 1.00 89.31 114 ILE A C 1
ATOM 961 O O . ILE A 1 114 ? -0.656 -5.306 -5.608 1.00 89.31 114 ILE A O 1
ATOM 965 N N . LEU A 1 115 ? -1.186 -3.207 -5.034 1.00 89.06 115 LEU A N 1
ATOM 966 C CA . LEU A 1 115 ? -1.456 -3.513 -3.622 1.00 89.06 115 LEU A CA 1
ATOM 967 C C . LEU A 1 115 ? -2.643 -4.468 -3.423 1.00 89.06 115 LEU A C 1
ATOM 969 O O . LEU A 1 115 ? -2.713 -5.140 -2.399 1.00 89.06 115 LEU A O 1
ATOM 973 N N . ASN A 1 116 ? -3.562 -4.539 -4.391 1.00 89.94 116 ASN A N 1
ATOM 974 C CA . ASN A 1 116 ? -4.677 -5.487 -4.387 1.00 89.94 116 ASN A CA 1
ATOM 975 C C . ASN A 1 116 ? -4.339 -6.830 -5.061 1.00 89.94 116 ASN A C 1
ATOM 977 O O . ASN A 1 116 ? -5.209 -7.703 -5.121 1.00 89.94 116 ASN A O 1
ATOM 981 N N . LEU A 1 117 ? -3.122 -7.019 -5.589 1.00 90.31 117 LEU A N 1
ATOM 982 C CA . LEU A 1 117 ? -2.740 -8.285 -6.212 1.00 90.31 117 LEU A CA 1
ATOM 983 C C . LEU A 1 117 ? -2.685 -9.417 -5.178 1.00 90.31 117 LEU A C 1
ATOM 985 O O . LEU A 1 117 ? -2.223 -9.222 -4.047 1.00 90.31 117 LEU A O 1
ATOM 989 N N . PRO A 1 118 ? -3.104 -10.635 -5.563 1.00 89.75 118 PRO A N 1
ATOM 990 C CA . PRO A 1 118 ? -3.043 -11.781 -4.674 1.00 89.75 118 PRO A CA 1
ATOM 991 C C . PRO A 1 118 ? -1.596 -12.055 -4.257 1.00 89.75 118 PRO A C 1
ATOM 993 O O . PRO A 1 118 ? -0.704 -12.232 -5.084 1.00 89.75 118 PRO A O 1
ATOM 996 N N . GLY A 1 119 ? -1.374 -12.119 -2.946 1.00 90.12 119 GLY A N 1
ATOM 997 C CA . GLY A 1 119 ? -0.068 -12.416 -2.364 1.00 90.12 119 GLY A CA 1
ATOM 998 C C . GLY A 1 119 ? 0.808 -11.199 -2.079 1.00 90.12 119 GLY A C 1
ATOM 999 O O . GLY A 1 119 ? 1.849 -11.392 -1.450 1.00 90.12 119 GLY A O 1
ATOM 1000 N N . TYR A 1 120 ? 0.403 -9.982 -2.464 1.00 92.38 120 TYR A N 1
ATOM 1001 C CA . TYR A 1 120 ? 1.073 -8.765 -2.005 1.00 92.38 120 TYR A CA 1
ATOM 1002 C C . TYR A 1 120 ? 0.897 -8.612 -0.488 1.00 9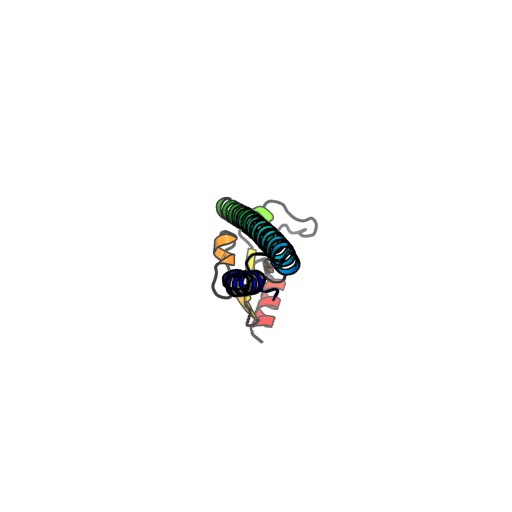2.38 120 TYR A C 1
ATOM 1004 O O . TYR A 1 120 ? -0.192 -8.825 0.047 1.00 92.38 120 TYR A O 1
ATOM 1012 N N . VAL A 1 121 ? 1.968 -8.245 0.220 1.00 89.44 121 VAL A N 1
ATOM 1013 C CA . VAL A 1 121 ? 1.940 -8.030 1.673 1.00 89.44 121 VAL A CA 1
ATOM 1014 C C . VAL A 1 121 ? 2.586 -6.698 2.015 1.00 89.44 121 VAL A C 1
ATOM 1016 O O . VAL A 1 121 ? 3.745 -6.457 1.688 1.00 89.44 121 VAL A O 1
ATOM 1019 N N . ILE A 1 122 ? 1.855 -5.857 2.746 1.00 88.31 122 ILE A N 1
ATOM 1020 C CA . ILE A 1 122 ? 2.397 -4.632 3.340 1.00 88.31 122 ILE A CA 1
ATOM 1021 C C . ILE A 1 122 ? 3.118 -5.008 4.637 1.00 88.31 122 ILE A C 1
ATOM 1023 O O . ILE A 1 122 ? 2.519 -5.587 5.545 1.00 88.31 122 ILE A O 1
ATOM 1027 N N . ARG A 1 123 ? 4.410 -4.678 4.737 1.00 83.94 123 ARG A N 1
ATOM 1028 C CA . ARG A 1 123 ? 5.244 -4.997 5.904 1.00 83.94 123 ARG A CA 1
ATOM 1029 C C . ARG A 1 123 ? 5.501 -3.721 6.701 1.00 83.94 123 ARG A C 1
ATOM 1031 O O . ARG A 1 123 ? 5.979 -2.735 6.156 1.00 83.94 123 ARG A O 1
ATOM 1038 N N . GLY A 1 124 ? 5.150 -3.721 7.988 1.00 82.94 124 GLY A N 1
ATOM 1039 C CA . GLY A 1 124 ? 5.367 -2.559 8.862 1.00 82.94 124 GLY A CA 1
ATOM 1040 C C . GLY A 1 124 ? 4.624 -1.286 8.432 1.00 82.94 124 GLY A C 1
ATOM 1041 O O . GLY A 1 124 ? 5.081 -0.193 8.735 1.00 82.94 124 GLY A O 1
ATOM 1042 N N . GLY A 1 125 ? 3.512 -1.416 7.700 1.00 85.69 125 GLY A N 1
ATOM 1043 C CA . GLY A 1 125 ? 2.768 -0.273 7.155 1.00 85.69 125 GLY A CA 1
ATOM 1044 C C . GLY A 1 125 ? 3.363 0.334 5.878 1.00 85.69 125 GLY A C 1
ATOM 1045 O O . GLY A 1 125 ? 2.772 1.260 5.332 1.00 85.69 125 GLY A O 1
ATOM 1046 N N . THR A 1 126 ? 4.473 -0.209 5.367 1.00 84.44 126 THR A N 1
ATOM 1047 C CA . THR A 1 126 ? 5.173 0.315 4.189 1.00 84.44 126 THR A CA 1
ATOM 1048 C C . THR A 1 126 ? 5.085 -0.677 3.024 1.00 84.44 126 THR A C 1
ATOM 1050 O O . THR A 1 126 ? 5.485 -1.837 3.175 1.00 84.44 126 THR A O 1
ATOM 1053 N N . PRO A 1 127 ? 4.554 -0.274 1.854 1.00 89.19 127 PRO A N 1
ATOM 1054 C CA . PRO A 1 127 ? 4.642 -1.086 0.647 1.00 89.19 127 PRO A CA 1
ATOM 1055 C C . PRO A 1 127 ? 6.092 -1.127 0.147 1.00 89.19 127 PRO A C 1
ATOM 1057 O O . PRO A 1 127 ? 6.807 -0.130 0.214 1.00 89.19 127 PRO A O 1
ATOM 1060 N N . SER A 1 128 ? 6.532 -2.281 -0.347 1.00 91.31 128 SER A N 1
ATOM 1061 C CA . SER A 1 128 ? 7.898 -2.489 -0.829 1.00 91.31 128 SER A CA 1
ATOM 1062 C C . SER A 1 128 ? 7.881 -3.057 -2.242 1.00 91.31 128 SER A C 1
ATOM 1064 O O . SER A 1 128 ? 7.074 -3.932 -2.564 1.00 91.31 128 SER A O 1
ATOM 1066 N N . PHE A 1 129 ? 8.766 -2.527 -3.080 1.00 92.50 129 PHE A N 1
ATOM 1067 C CA . PHE A 1 129 ? 8.937 -2.914 -4.472 1.00 92.50 129 PHE A CA 1
ATOM 1068 C C . PHE A 1 129 ? 10.431 -3.008 -4.774 1.00 92.50 129 PHE A C 1
ATOM 1070 O O . PHE A 1 129 ? 11.227 -2.245 -4.227 1.00 92.50 129 PHE A O 1
ATOM 1077 N N . MET A 1 130 ? 10.801 -3.918 -5.666 1.00 94.38 130 MET A N 1
ATOM 1078 C CA . MET A 1 130 ? 12.134 -4.003 -6.255 1.00 94.38 130 MET A CA 1
ATOM 1079 C C . MET A 1 130 ? 12.038 -3.522 -7.696 1.00 94.38 130 MET A C 1
ATOM 1081 O O . MET A 1 130 ? 11.209 -4.021 -8.453 1.00 94.38 130 MET A O 1
ATOM 1085 N N . ILE A 1 131 ? 12.848 -2.530 -8.061 1.00 93.19 131 ILE A N 1
ATOM 1086 C CA . ILE A 1 131 ? 12.774 -1.879 -9.370 1.00 93.19 131 ILE A CA 1
ATOM 1087 C C . ILE A 1 131 ? 14.140 -1.960 -10.028 1.00 93.19 131 ILE A C 1
ATOM 1089 O O . ILE A 1 131 ? 15.142 -1.507 -9.471 1.00 93.19 131 ILE A O 1
ATOM 1093 N N . LEU A 1 132 ? 14.175 -2.582 -11.198 1.00 94.81 132 LEU A N 1
ATOM 1094 C CA . LEU A 1 132 ? 15.407 -2.938 -11.883 1.00 94.81 132 LEU A CA 1
ATOM 1095 C C . LEU A 1 132 ? 15.301 -2.590 -13.360 1.00 94.81 132 LEU A C 1
ATOM 1097 O O . LEU A 1 132 ? 14.229 -2.673 -13.959 1.00 94.81 132 LEU A O 1
ATOM 1101 N N . VAL A 1 133 ? 16.439 -2.223 -13.943 1.00 94.44 133 VAL A N 1
ATOM 1102 C CA . VAL A 1 133 ? 16.563 -2.077 -15.391 1.00 94.44 133 VAL A CA 1
ATOM 1103 C C . VAL A 1 133 ? 16.384 -3.446 -16.036 1.00 94.44 133 VAL A C 1
ATOM 1105 O O . VAL A 1 133 ? 17.060 -4.408 -15.648 1.00 94.44 133 VAL A O 1
ATOM 1108 N N . ARG A 1 134 ? 15.493 -3.513 -17.022 1.00 94.81 134 ARG A N 1
ATOM 1109 C CA . ARG A 1 134 ? 15.185 -4.727 -17.771 1.00 94.81 134 ARG A CA 1
ATOM 1110 C C . ARG A 1 134 ? 16.444 -5.299 -18.415 1.00 94.81 134 ARG A C 1
ATOM 1112 O O . ARG A 1 134 ? 17.282 -4.564 -18.935 1.00 94.81 134 ARG A O 1
ATOM 1119 N N . ASP A 1 135 ? 16.594 -6.614 -18.330 1.00 94.94 135 ASP A N 1
ATOM 1120 C CA . ASP A 1 135 ? 17.716 -7.409 -18.834 1.00 94.94 135 ASP A CA 1
ATOM 1121 C C . ASP A 1 135 ? 19.090 -7.061 -18.238 1.00 94.94 135 ASP A C 1
ATOM 1123 O O . ASP A 1 135 ? 20.127 -7.585 -18.680 1.00 94.94 135 ASP A O 1
ATOM 1127 N N . SER A 1 136 ? 19.123 -6.220 -17.201 1.00 95.81 136 SER A N 1
ATOM 1128 C CA . SER A 1 136 ? 20.361 -5.815 -16.548 1.00 95.81 136 SER A CA 1
ATOM 1129 C C . SER A 1 136 ? 21.014 -6.976 -15.787 1.00 95.81 136 SER A C 1
ATOM 1131 O O . SER A 1 136 ? 20.341 -7.910 -15.337 1.00 95.81 136 SER A O 1
ATOM 1133 N N . PRO A 1 137 ? 22.341 -6.924 -15.557 1.00 96.38 137 PRO A N 1
ATOM 1134 C CA . PRO A 1 137 ? 23.013 -7.902 -14.704 1.00 96.38 137 PRO A CA 1
ATOM 1135 C C . PRO A 1 137 ? 22.419 -7.976 -13.291 1.00 96.38 137 PRO A C 1
ATOM 1137 O O . PRO A 1 137 ? 22.429 -9.040 -12.680 1.00 96.38 137 PRO A O 1
ATOM 1140 N N . ALA A 1 138 ? 21.907 -6.859 -12.763 1.00 95.25 138 ALA A N 1
ATOM 1141 C CA . ALA A 1 138 ? 21.269 -6.817 -11.452 1.00 95.25 138 ALA A CA 1
ATOM 1142 C C . ALA A 1 138 ? 19.937 -7.579 -11.442 1.00 95.25 138 ALA A C 1
ATOM 1144 O O . ALA A 1 138 ? 19.718 -8.384 -10.542 1.00 95.25 138 ALA A O 1
ATOM 1145 N N . GLU A 1 139 ? 19.102 -7.393 -12.466 1.00 96.50 139 GLU A N 1
ATOM 1146 C CA . GLU A 1 139 ? 17.840 -8.124 -12.597 1.00 96.50 139 GLU A CA 1
ATOM 1147 C C . GLU A 1 139 ? 18.062 -9.629 -12.729 1.00 96.50 139 GLU A C 1
ATOM 1149 O O . GLU A 1 139 ? 17.466 -10.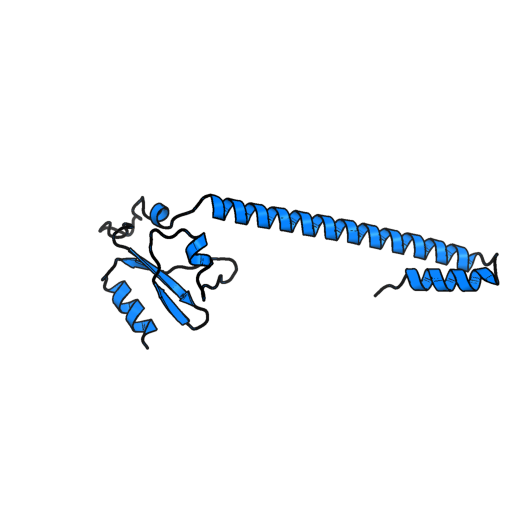410 -11.994 1.00 96.50 139 GLU A O 1
ATOM 1154 N N . LYS A 1 140 ? 18.986 -10.042 -13.600 1.00 96.88 140 LYS A N 1
ATOM 1155 C CA . LYS A 1 140 ? 19.308 -11.463 -13.798 1.00 96.88 140 LYS A CA 1
ATOM 1156 C C . LYS A 1 140 ? 19.806 -12.130 -12.516 1.00 96.88 140 LYS A C 1
ATOM 1158 O O . LYS A 1 140 ? 19.483 -13.288 -12.265 1.00 96.88 140 LYS A O 1
ATOM 1163 N N . ARG A 1 141 ? 20.581 -11.406 -11.698 1.00 96.94 141 ARG A N 1
ATOM 1164 C CA . ARG A 1 141 ? 21.004 -11.884 -10.373 1.00 96.94 141 ARG A CA 1
ATOM 1165 C C . ARG A 1 141 ? 19.814 -12.052 -9.434 1.00 96.94 141 ARG A C 1
ATOM 1167 O O . ARG A 1 141 ? 19.696 -13.120 -8.847 1.00 96.94 141 ARG A O 1
ATOM 1174 N N . LEU A 1 142 ? 18.926 -11.056 -9.360 1.00 95.88 142 LEU A N 1
ATOM 1175 C CA . LEU A 1 142 ? 17.722 -11.139 -8.532 1.00 95.88 142 LEU A CA 1
ATOM 1176 C C . LEU A 1 142 ? 16.863 -12.346 -8.929 1.00 95.88 142 LEU A C 1
ATOM 1178 O O . LEU A 1 142 ? 16.505 -13.147 -8.077 1.00 95.88 142 LEU A O 1
ATOM 1182 N N . LEU A 1 143 ? 16.564 -12.516 -10.219 1.00 95.50 143 LEU A N 1
ATOM 1183 C CA . LEU A 1 143 ? 15.729 -13.626 -10.691 1.00 95.50 143 LEU A CA 1
ATOM 1184 C C . LEU A 1 143 ? 16.315 -14.989 -10.295 1.00 95.50 143 LEU A C 1
ATOM 1186 O O . LEU A 1 143 ? 15.594 -15.835 -9.773 1.00 95.50 143 LEU A O 1
ATOM 1190 N N . LYS A 1 144 ? 17.633 -15.163 -10.435 1.00 95.69 144 LYS A N 1
ATOM 1191 C CA . LYS A 1 144 ? 18.330 -16.396 -10.048 1.00 95.69 144 LYS A CA 1
ATOM 1192 C C . LYS A 1 144 ? 18.241 -16.700 -8.545 1.00 95.69 144 LYS A C 1
ATOM 1194 O O . LYS A 1 144 ? 18.147 -17.866 -8.165 1.00 95.69 144 LYS A O 1
ATOM 1199 N N . GLU A 1 145 ? 18.268 -15.678 -7.688 1.00 94.31 145 GLU A N 1
ATOM 1200 C CA . GLU A 1 145 ? 18.121 -15.845 -6.232 1.00 94.31 145 GLU A CA 1
ATOM 1201 C C . GLU A 1 145 ? 16.740 -16.391 -5.842 1.00 94.31 145 GLU A C 1
ATOM 1203 O O . GLU A 1 145 ? 16.635 -17.132 -4.870 1.00 94.31 145 GLU A O 1
ATOM 1208 N N . TYR A 1 146 ? 15.698 -16.068 -6.613 1.00 91.69 146 TYR A N 1
ATOM 1209 C CA . TYR A 1 146 ? 14.319 -16.504 -6.357 1.00 91.69 146 TYR A CA 1
ATOM 1210 C C . TYR A 1 146 ? 13.919 -17.799 -7.093 1.00 91.69 146 TYR A C 1
ATOM 1212 O O . TYR A 1 146 ? 12.819 -18.310 -6.870 1.00 91.69 146 TYR A O 1
ATOM 1220 N N . GLU A 1 147 ? 14.789 -18.333 -7.954 1.00 86.06 147 GLU A N 1
ATOM 1221 C CA . GLU A 1 147 ? 14.658 -19.663 -8.575 1.00 86.06 147 GLU A CA 1
ATOM 1222 C C . GLU A 1 147 ? 15.260 -20.793 -7.718 1.00 86.06 147 GLU A C 1
ATOM 1224 O O . GLU A 1 147 ? 15.010 -21.967 -8.000 1.00 86.06 147 GLU A O 1
ATOM 1229 N N . SER A 1 148 ? 16.056 -20.441 -6.699 1.00 60.00 148 SER A N 1
ATOM 1230 C CA . SER A 1 148 ? 16.781 -21.365 -5.808 1.00 60.00 148 SER A CA 1
ATOM 1231 C C . SER A 1 148 ? 15.953 -21.774 -4.589 1.00 60.00 148 SER A C 1
ATOM 1233 O O . SER A 1 148 ? 16.078 -22.948 -4.171 1.00 60.00 148 SER A O 1
#

InterPro domains:
  IPR044059 Cns1/TTC4, wheel domain [PF18972] (67-137)

Organism: Acanthoscelides obtectus (NCBI:txid200917)

Sequence (148 aa):
MKQYNKAIHYCDTILENEKDNKTLLEFRKKCASLAKDIEQSERKKQFFAKKKQMEEDNLVKEILKRGYKLEGVFETYPEWDEKHQYKAENLNVYFETAKKKLVQTDVNSTLKQILNLPGYVIRGGTPSFMILVRDSPAEKRLLKEYES

pLDDT: mean 87.25, std 7.24, range [53.19, 96.94]